Protein AF-A0A3A0FGY3-F1 (afdb_monomer_lite)

Sequence (103 aa):
MVATAGRSAFERRPSRNLEEENHMARMRPLGKDEVPEAIREMLEAGERWLGEPPLSTGIQARCPEILEASRALGAAPGKSGLLDAQLRTLVCLRAAEMVGCPF

Radius of gyration: 18.26 Å; chains: 1; bounding box: 36×40×59 Å

pLDDT: mean 79.59, std 20.71, range [32.16, 95.69]

Foldseek 3Di:
DDDDDDDDPPPDDPDDPPVCVCVPDPDRFADLVRADPVLSVVQVVCCVVVVGRDSVSSRCRVPVVSSVVVVVVVCVVVPPPPDDPVVVVVVVVVVCVVVVNPD

Secondary structure (DSSP, 8-state):
-----------------HHHHTTSSSSPPPPGGGS-HHHHHHHHHHHHHHSS--HHHHHHTTSHHHHHHHHHHHHHHHHS-SS-HHHHHHHHHHHHHHTT---

Structure (mmCIF, N/CA/C/O backbone):
data_AF-A0A3A0FGY3-F1
#
_entry.id   AF-A0A3A0FGY3-F1
#
loop_
_atom_site.group_PDB
_atom_site.id
_atom_site.type_symbol
_atom_site.label_atom_id
_atom_site.label_alt_id
_atom_site.label_comp_id
_atom_site.label_asym_id
_atom_site.label_entity_id
_atom_site.label_seq_id
_atom_site.pdbx_PDB_ins_code
_atom_site.Cartn_x
_atom_site.Cartn_y
_atom_site.Cartn_z
_atom_site.occupancy
_atom_site.B_iso_or_equiv
_atom_site.auth_seq_id
_atom_site.auth_comp_id
_atom_site.auth_asym_id
_atom_site.auth_atom_id
_atom_site.pdbx_PDB_model_num
ATOM 1 N N . MET A 1 1 ? 22.537 28.962 37.790 1.00 40.62 1 MET A N 1
ATOM 2 C CA . MET A 1 1 ? 21.838 27.659 37.811 1.00 40.62 1 MET A CA 1
ATOM 3 C C . MET A 1 1 ? 20.593 27.769 36.946 1.00 40.62 1 MET A C 1
ATOM 5 O O . MET A 1 1 ? 19.963 28.814 36.977 1.00 40.62 1 MET A O 1
ATOM 9 N N . VAL A 1 2 ? 20.260 26.665 36.271 1.00 33.00 2 VAL A N 1
ATOM 10 C CA . VAL A 1 2 ? 19.017 26.345 35.540 1.00 33.00 2 VAL A CA 1
ATOM 11 C C . VAL A 1 2 ? 19.035 26.504 34.005 1.00 33.00 2 VAL A C 1
ATOM 13 O O . VAL A 1 2 ? 18.840 27.576 33.447 1.00 33.00 2 VAL A O 1
ATOM 16 N N . ALA A 1 3 ? 19.210 25.322 33.397 1.00 32.16 3 ALA A N 1
ATOM 17 C CA . ALA A 1 3 ? 18.580 24.756 32.200 1.00 32.16 3 ALA A CA 1
ATOM 18 C C . ALA A 1 3 ? 18.874 25.355 30.814 1.00 32.16 3 ALA A C 1
ATOM 20 O O . ALA A 1 3 ? 18.146 26.184 30.276 1.00 32.16 3 ALA A O 1
ATOM 21 N N . THR A 1 4 ? 19.880 24.766 30.167 1.00 34.03 4 THR A N 1
ATOM 22 C CA . THR A 1 4 ? 19.992 24.636 28.713 1.00 34.03 4 THR A CA 1
ATOM 23 C C . THR A 1 4 ? 18.796 23.858 28.151 1.00 34.03 4 THR A C 1
ATOM 25 O O . THR A 1 4 ? 18.627 22.668 28.410 1.00 34.03 4 THR A O 1
ATOM 28 N N . ALA A 1 5 ? 17.965 24.532 27.355 1.00 40.84 5 ALA A N 1
ATOM 29 C CA . ALA A 1 5 ? 16.942 23.893 26.540 1.00 40.84 5 ALA A CA 1
ATOM 30 C C . ALA A 1 5 ? 17.614 23.020 25.466 1.00 40.84 5 ALA A C 1
ATOM 32 O O . ALA A 1 5 ? 18.204 23.529 24.508 1.00 40.84 5 ALA A O 1
ATOM 33 N N . GLY A 1 6 ? 17.543 21.700 25.647 1.00 36.22 6 GLY A N 1
ATOM 34 C CA . GLY A 1 6 ? 17.899 20.724 24.625 1.00 36.22 6 GLY A CA 1
ATOM 35 C C . GLY A 1 6 ? 16.965 20.876 23.428 1.00 36.22 6 GLY A C 1
ATOM 36 O O . GLY A 1 6 ? 15.787 20.539 23.505 1.00 36.22 6 GLY A O 1
ATOM 37 N N . ARG A 1 7 ? 17.482 21.411 22.320 1.00 42.84 7 ARG A N 1
ATOM 38 C CA . ARG A 1 7 ? 16.795 21.367 21.027 1.00 42.84 7 ARG A CA 1
ATOM 39 C C . ARG A 1 7 ? 16.922 19.939 20.514 1.00 42.84 7 ARG A C 1
ATOM 41 O O . ARG A 1 7 ? 18.031 19.478 20.261 1.00 42.84 7 ARG A O 1
ATOM 48 N N . SER A 1 8 ? 15.798 19.236 20.412 1.00 38.34 8 SER A N 1
ATOM 49 C CA . SER A 1 8 ? 15.740 17.909 19.808 1.00 38.34 8 SER A CA 1
ATOM 50 C C . SER A 1 8 ? 16.259 17.988 18.376 1.00 38.34 8 SER A C 1
ATOM 52 O O . SER A 1 8 ? 15.733 18.759 17.569 1.00 38.34 8 SER A O 1
ATOM 54 N N . ALA A 1 9 ? 17.269 17.179 18.070 1.00 43.19 9 ALA A N 1
ATOM 55 C CA . ALA A 1 9 ? 17.754 16.927 16.724 1.00 43.19 9 ALA A CA 1
ATOM 56 C C . ALA A 1 9 ? 16.681 16.172 15.919 1.00 43.19 9 ALA A C 1
ATOM 58 O O . ALA A 1 9 ? 16.783 14.979 15.667 1.00 43.19 9 ALA A O 1
ATOM 59 N N . PHE A 1 10 ? 15.618 16.872 15.522 1.00 45.00 10 PHE A N 1
ATOM 60 C CA . PHE A 1 10 ? 14.848 16.513 14.337 1.00 45.00 10 PHE A CA 1
ATOM 61 C C . PHE A 1 10 ? 15.628 17.077 13.148 1.00 45.00 10 PHE A C 1
ATOM 63 O O . PHE A 1 10 ? 15.269 18.090 12.545 1.00 45.00 10 PHE A O 1
ATOM 70 N N . GLU A 1 11 ? 16.807 16.500 12.914 1.00 40.94 11 GLU A N 1
ATOM 71 C CA . GLU A 1 11 ? 17.606 16.809 11.739 1.00 40.94 11 GLU A CA 1
ATOM 72 C C . GLU A 1 11 ? 16.775 16.431 10.518 1.00 40.94 11 GLU A C 1
ATOM 74 O O . GLU A 1 11 ? 16.414 15.271 10.311 1.00 40.94 11 GLU A O 1
ATOM 79 N N . ARG A 1 12 ? 16.427 17.447 9.723 1.00 44.03 12 ARG A N 1
ATOM 80 C CA . ARG A 1 12 ? 15.877 17.263 8.383 1.00 44.03 12 ARG A CA 1
ATOM 81 C C . ARG A 1 12 ? 16.851 16.361 7.632 1.00 44.03 12 ARG A C 1
ATOM 83 O O . ARG A 1 12 ? 17.965 16.793 7.341 1.00 44.03 12 ARG A O 1
ATOM 90 N N . ARG A 1 13 ? 16.441 15.117 7.350 1.00 47.59 13 ARG A N 1
ATOM 91 C CA . ARG A 1 13 ? 17.181 14.243 6.435 1.00 47.59 13 ARG A CA 1
ATOM 92 C C . ARG A 1 13 ? 17.432 15.051 5.155 1.00 47.59 13 ARG A C 1
ATOM 94 O O . ARG A 1 13 ? 16.472 15.624 4.635 1.00 47.59 13 ARG A O 1
ATOM 101 N N . PRO A 1 14 ? 18.684 15.162 4.683 1.00 38.88 14 PRO A N 1
ATOM 102 C CA . PRO A 1 14 ? 18.959 15.850 3.433 1.00 38.88 14 PRO A CA 1
ATOM 103 C C . PRO A 1 14 ? 18.156 15.178 2.317 1.00 38.88 14 PRO A C 1
ATOM 105 O O . PRO A 1 14 ? 18.015 13.953 2.317 1.00 38.88 14 PRO A O 1
ATOM 108 N N . SER A 1 15 ? 17.600 15.995 1.420 1.00 46.53 15 SER A N 1
ATOM 109 C CA . SER A 1 15 ? 16.866 15.560 0.234 1.00 46.53 15 SER A CA 1
ATOM 110 C C . SER A 1 15 ? 17.709 14.526 -0.505 1.00 46.53 15 SER A C 1
ATOM 112 O O . SER A 1 15 ? 18.753 14.856 -1.066 1.00 46.53 15 SER A O 1
ATOM 114 N N . ARG A 1 16 ? 17.312 13.259 -0.404 1.00 47.53 16 ARG A N 1
ATOM 115 C CA . ARG A 1 16 ? 18.020 12.141 -1.019 1.00 47.53 16 ARG A CA 1
ATOM 116 C C . ARG A 1 16 ? 17.811 12.261 -2.533 1.00 47.53 16 ARG A C 1
ATOM 118 O O . ARG A 1 16 ? 16.689 12.510 -2.967 1.00 47.53 16 ARG A O 1
ATOM 125 N N . ASN A 1 17 ? 18.882 12.176 -3.321 1.00 39.62 17 ASN A N 1
ATOM 126 C CA . ASN A 1 17 ? 18.796 12.259 -4.779 1.00 39.62 17 ASN A CA 1
ATOM 127 C C . ASN A 1 17 ? 17.927 11.101 -5.302 1.00 39.62 17 ASN A C 1
ATOM 129 O O . ASN A 1 17 ? 18.292 9.938 -5.141 1.00 39.62 17 ASN A O 1
ATOM 133 N N . LEU A 1 18 ? 16.793 11.421 -5.927 1.00 46.88 18 LEU A N 1
ATOM 134 C CA . LEU A 1 18 ? 15.795 10.450 -6.405 1.00 46.88 18 LEU A CA 1
ATOM 135 C C . LEU A 1 18 ? 16.359 9.498 -7.482 1.00 46.88 18 LEU A C 1
ATOM 137 O O . LEU A 1 18 ? 15.932 8.351 -7.589 1.00 46.88 18 LEU A O 1
ATOM 141 N N . GLU A 1 19 ? 17.384 9.927 -8.228 1.00 43.56 19 GLU A N 1
ATOM 142 C CA . GLU A 1 19 ? 18.044 9.098 -9.248 1.00 43.56 19 GLU A CA 1
ATOM 143 C C . GLU A 1 19 ? 18.898 7.958 -8.654 1.00 43.56 19 GLU A C 1
ATOM 145 O O . GLU A 1 19 ? 18.989 6.885 -9.251 1.00 43.56 19 GLU A O 1
ATOM 150 N N . GLU A 1 20 ? 19.466 8.134 -7.453 1.00 46.19 20 GLU A N 1
ATOM 151 C CA . GLU A 1 20 ? 20.228 7.086 -6.750 1.00 46.19 20 GLU A CA 1
ATOM 152 C C . GLU A 1 20 ? 19.315 6.099 -6.003 1.00 46.19 20 GLU A C 1
ATOM 154 O O . GLU A 1 20 ? 19.722 4.980 -5.697 1.00 46.19 20 GLU A O 1
ATOM 159 N N . GLU A 1 21 ? 18.060 6.452 -5.722 1.00 49.84 21 GLU A N 1
ATOM 160 C CA . GLU A 1 21 ? 17.146 5.592 -4.955 1.00 49.84 21 GLU A CA 1
ATOM 161 C C . GLU A 1 21 ? 16.594 4.417 -5.788 1.00 49.84 21 GLU A C 1
ATOM 163 O O . GLU A 1 21 ? 16.251 3.359 -5.249 1.00 49.84 21 GLU A O 1
ATOM 168 N N . ASN A 1 22 ? 16.685 4.521 -7.121 1.00 49.84 22 ASN A N 1
ATOM 169 C CA . ASN A 1 22 ? 16.504 3.408 -8.060 1.00 49.84 22 ASN A CA 1
ATOM 170 C C . ASN A 1 22 ? 17.560 2.287 -7.867 1.00 49.84 22 ASN A C 1
ATOM 172 O O . ASN A 1 22 ? 17.418 1.191 -8.408 1.00 49.84 22 ASN A O 1
ATOM 176 N N . HIS A 1 23 ? 18.606 2.535 -7.064 1.00 51.78 23 HIS A N 1
ATOM 177 C CA . HIS A 1 23 ? 19.708 1.612 -6.775 1.00 51.78 23 HIS A CA 1
ATOM 178 C C . HIS A 1 23 ? 19.461 0.694 -5.551 1.00 51.78 23 HIS A C 1
ATOM 180 O O . HIS A 1 23 ? 20.210 -0.264 -5.340 1.00 51.78 23 HIS A O 1
ATOM 186 N N . MET A 1 24 ? 18.423 0.933 -4.734 1.00 63.50 24 MET A N 1
ATOM 187 C CA . MET A 1 24 ? 18.184 0.160 -3.495 1.00 63.50 24 MET A CA 1
ATOM 188 C C . MET A 1 24 ? 17.250 -1.045 -3.672 1.00 63.50 24 MET A C 1
ATOM 190 O O . MET A 1 24 ? 17.267 -1.980 -2.864 1.00 63.50 24 MET A O 1
ATOM 194 N N . ALA A 1 25 ? 16.441 -1.063 -4.731 1.00 73.00 25 ALA A N 1
ATOM 195 C CA . ALA A 1 25 ? 15.628 -2.220 -5.070 1.00 73.00 25 ALA A CA 1
ATOM 196 C C . ALA A 1 25 ? 16.475 -3.248 -5.834 1.00 73.00 25 ALA A C 1
ATOM 198 O O . ALA A 1 25 ? 17.013 -2.965 -6.898 1.00 73.00 25 ALA A O 1
ATOM 199 N N . ARG A 1 26 ? 16.540 -4.491 -5.335 1.00 87.44 26 ARG A N 1
ATOM 200 C CA . ARG A 1 26 ? 17.228 -5.598 -6.039 1.00 87.44 26 ARG A CA 1
ATOM 201 C C . ARG A 1 26 ? 16.627 -5.902 -7.418 1.00 87.44 26 ARG A C 1
ATOM 203 O O . ARG A 1 26 ? 17.262 -6.566 -8.229 1.00 87.44 26 ARG A O 1
ATOM 210 N N . MET A 1 27 ? 15.388 -5.473 -7.653 1.00 88.00 27 MET A N 1
ATOM 211 C CA . MET A 1 27 ? 14.673 -5.635 -8.913 1.00 88.00 27 MET A CA 1
ATOM 212 C C . MET A 1 27 ? 14.297 -4.266 -9.464 1.00 88.00 27 MET A C 1
ATOM 214 O O . MET A 1 27 ? 13.681 -3.473 -8.754 1.00 88.00 27 MET A O 1
ATOM 218 N N . ARG A 1 28 ? 14.588 -4.037 -10.750 1.00 90.31 28 ARG A N 1
ATOM 219 C CA . ARG A 1 28 ? 14.130 -2.842 -11.464 1.00 90.31 28 ARG A CA 1
ATOM 220 C C . ARG A 1 28 ? 12.592 -2.817 -11.499 1.00 90.31 28 ARG A C 1
ATOM 222 O O . ARG A 1 28 ? 12.008 -3.798 -11.986 1.00 90.31 28 ARG A O 1
ATOM 229 N N . PRO A 1 29 ? 11.939 -1.740 -11.033 1.00 90.62 29 PRO A N 1
ATOM 230 C CA . PRO A 1 29 ? 10.504 -1.554 -11.216 1.00 90.62 29 PRO A CA 1
ATOM 231 C C . PRO A 1 29 ? 10.152 -1.453 -12.706 1.00 90.62 29 PRO A C 1
ATOM 233 O O . PRO A 1 29 ? 10.896 -0.849 -13.482 1.00 90.62 29 PRO A O 1
ATOM 236 N N . LEU A 1 30 ? 9.033 -2.052 -13.111 1.00 92.12 30 LEU A N 1
ATOM 237 C CA . LEU A 1 30 ? 8.476 -1.853 -14.447 1.00 92.12 30 LEU A CA 1
ATOM 238 C C . LEU A 1 30 ? 7.832 -0.467 -14.550 1.00 92.12 30 LEU A C 1
ATOM 240 O O . LEU A 1 30 ? 7.127 -0.037 -13.633 1.00 92.12 30 LEU A O 1
ATOM 244 N N . GLY A 1 31 ? 8.082 0.214 -15.666 1.00 89.69 31 GLY A N 1
ATOM 245 C CA . GLY A 1 31 ? 7.441 1.477 -16.009 1.00 89.69 31 GLY A CA 1
ATOM 246 C C . GLY A 1 31 ? 6.019 1.288 -16.539 1.00 89.69 31 GLY A C 1
ATOM 247 O O . GLY A 1 31 ? 5.592 0.179 -16.859 1.00 89.69 31 GLY A O 1
ATOM 248 N N . LYS A 1 32 ? 5.287 2.397 -16.679 1.00 90.25 32 LYS A N 1
ATOM 249 C CA . LYS A 1 32 ? 3.902 2.413 -17.186 1.00 90.25 32 LYS A CA 1
ATOM 250 C C . LYS A 1 32 ? 3.774 1.801 -18.581 1.00 90.25 32 LYS A C 1
ATOM 252 O O . LYS A 1 32 ? 2.785 1.140 -18.869 1.00 90.25 32 LYS A O 1
ATOM 257 N N . ASP A 1 33 ? 4.791 1.983 -19.418 1.00 91.56 33 ASP A N 1
ATOM 258 C CA . ASP A 1 33 ? 4.805 1.491 -20.800 1.00 91.56 33 ASP A CA 1
ATOM 259 C C . ASP A 1 33 ? 5.175 0.010 -20.922 1.00 91.56 33 ASP A C 1
ATOM 261 O O . ASP A 1 33 ? 5.050 -0.574 -21.994 1.00 91.56 33 ASP A O 1
ATOM 265 N N . GLU A 1 34 ? 5.604 -0.609 -19.822 1.00 90.44 34 GLU A N 1
ATOM 266 C CA . GLU A 1 34 ? 6.041 -2.006 -19.771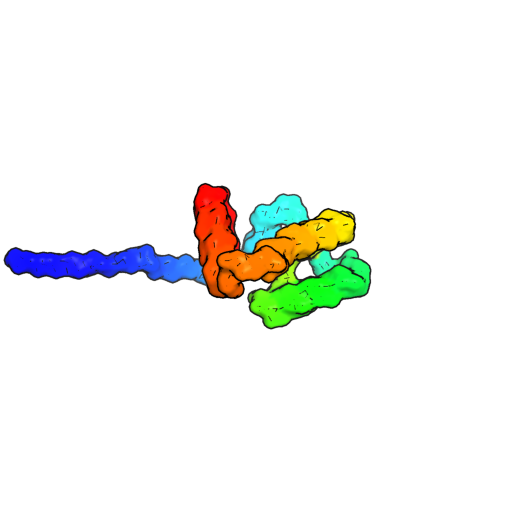 1.00 90.44 34 GLU A CA 1
ATOM 267 C C . GLU A 1 34 ? 4.981 -2.940 -19.164 1.00 90.44 34 GLU A C 1
ATOM 269 O O . GLU A 1 34 ? 5.212 -4.147 -19.069 1.00 90.44 34 GLU A O 1
ATOM 274 N N . VAL A 1 35 ? 3.838 -2.405 -18.721 1.00 91.81 35 VAL A N 1
ATOM 275 C CA . VAL A 1 35 ? 2.796 -3.158 -18.009 1.00 91.81 35 VAL A CA 1
ATOM 276 C C . VAL A 1 35 ? 1.464 -3.178 -18.772 1.00 91.81 35 VAL A C 1
ATOM 278 O O . VAL A 1 35 ? 1.189 -2.276 -19.564 1.00 91.81 35 VAL A O 1
ATOM 281 N N . PRO A 1 36 ? 0.602 -4.185 -18.527 1.00 90.88 36 PRO A N 1
ATOM 282 C CA . PRO A 1 36 ? -0.773 -4.191 -19.020 1.00 90.88 36 PRO A CA 1
ATOM 283 C C . PRO A 1 36 ? -1.576 -2.980 -18.531 1.00 90.88 36 PRO A C 1
ATOM 285 O O . PRO A 1 36 ? -1.335 -2.469 -17.436 1.00 90.88 36 PRO A O 1
ATOM 288 N N . GLU A 1 37 ? -2.595 -2.591 -19.298 1.00 89.69 37 GLU A N 1
ATOM 289 C CA . GLU A 1 37 ? -3.399 -1.387 -19.043 1.00 89.69 37 GLU A CA 1
ATOM 290 C C . GLU A 1 37 ? -4.000 -1.337 -17.630 1.00 89.69 37 GLU A C 1
ATOM 292 O O . GLU A 1 37 ? -3.897 -0.327 -16.941 1.00 89.69 37 GLU A O 1
ATOM 297 N N . ALA A 1 38 ? -4.512 -2.465 -17.133 1.00 87.56 38 ALA A N 1
ATOM 298 C CA . ALA A 1 38 ? -5.066 -2.549 -15.780 1.00 87.56 38 ALA A CA 1
ATOM 299 C C . ALA A 1 38 ? -4.051 -2.168 -14.680 1.00 87.56 38 ALA A C 1
ATOM 301 O O . ALA A 1 38 ? -4.419 -1.611 -13.650 1.00 87.56 38 ALA A O 1
ATOM 302 N N . ILE A 1 39 ? -2.760 -2.449 -14.888 1.00 91.69 39 ILE A N 1
ATOM 303 C CA . ILE A 1 39 ? -1.688 -2.105 -13.942 1.00 91.69 39 ILE A CA 1
ATOM 304 C C . ILE A 1 39 ? -1.181 -0.680 -14.193 1.00 91.69 39 ILE A C 1
ATOM 306 O O . ILE A 1 39 ? -0.778 -0.001 -13.244 1.00 91.69 39 ILE A O 1
ATOM 310 N N . ARG A 1 40 ? -1.234 -0.202 -15.443 1.00 93.44 40 ARG A N 1
ATOM 311 C CA . ARG A 1 40 ? -0.915 1.187 -15.798 1.00 93.44 40 ARG A CA 1
ATOM 312 C C . ARG A 1 40 ? -1.783 2.158 -15.001 1.00 93.44 40 ARG A C 1
ATOM 314 O O . ARG A 1 40 ? -1.236 3.024 -14.319 1.00 93.44 40 ARG A O 1
ATOM 321 N N . GLU A 1 41 ? -3.098 1.948 -14.985 1.00 91.75 41 GLU A N 1
ATOM 322 C CA . GLU A 1 41 ? -4.032 2.782 -14.215 1.00 91.75 41 GLU A CA 1
ATOM 323 C C . GLU A 1 41 ? -3.673 2.823 -12.720 1.00 91.75 41 GLU A C 1
ATOM 325 O O . GLU A 1 41 ? -3.758 3.867 -12.066 1.00 91.75 41 GLU A O 1
ATOM 330 N N . MET A 1 42 ? -3.213 1.698 -12.164 1.00 90.00 42 MET A N 1
ATOM 331 C CA . MET A 1 42 ? -2.780 1.619 -10.767 1.00 90.00 42 MET A CA 1
ATOM 332 C C . MET A 1 42 ? -1.490 2.404 -10.505 1.00 90.00 42 MET A C 1
ATOM 334 O O . MET A 1 42 ? -1.359 3.031 -9.450 1.00 90.00 42 MET A O 1
ATOM 338 N N . LEU A 1 43 ? -0.532 2.371 -11.435 1.00 91.62 43 LEU A N 1
ATOM 339 C CA . LEU A 1 43 ? 0.697 3.162 -11.345 1.00 91.62 43 LEU A CA 1
ATOM 340 C C . LEU A 1 43 ? 0.392 4.661 -11.416 1.00 91.62 43 LEU A C 1
ATOM 342 O O . LEU A 1 43 ? 0.927 5.421 -10.613 1.00 91.62 43 LEU A O 1
ATOM 346 N N . GLU A 1 44 ? -0.503 5.076 -12.310 1.00 93.06 44 GLU A N 1
ATOM 347 C CA . GLU A 1 44 ? -0.938 6.471 -12.454 1.00 93.06 44 GLU A CA 1
ATOM 348 C C . GLU A 1 44 ? -1.743 6.965 -11.248 1.00 93.06 44 GLU A C 1
ATOM 350 O O . GLU A 1 44 ? -1.581 8.098 -10.795 1.00 93.06 44 GLU A O 1
ATOM 355 N N . ALA A 1 45 ? -2.611 6.123 -10.682 1.00 89.31 45 ALA A N 1
ATOM 356 C CA . ALA A 1 45 ? -3.311 6.445 -9.442 1.00 89.31 45 ALA A CA 1
ATOM 357 C C . ALA A 1 45 ? -2.333 6.634 -8.273 1.00 89.31 45 ALA A C 1
ATOM 359 O O . ALA A 1 45 ? -2.493 7.564 -7.482 1.00 89.31 45 ALA A O 1
ATOM 360 N N . GLY A 1 46 ? -1.309 5.780 -8.184 1.00 86.62 46 GLY A N 1
ATOM 361 C CA . GLY A 1 46 ? -0.248 5.904 -7.188 1.00 86.62 46 GLY A CA 1
ATOM 362 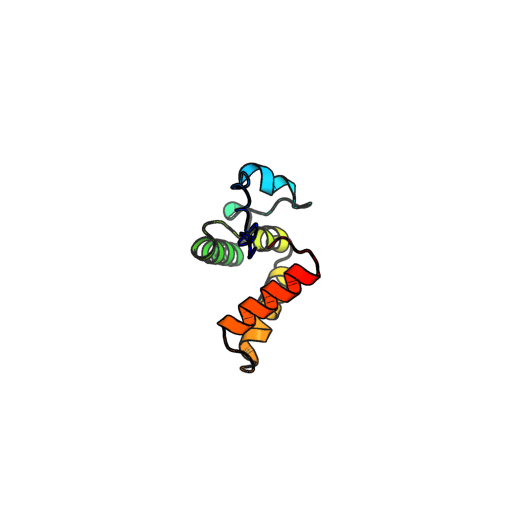C C . GLY A 1 46 ? 0.585 7.172 -7.367 1.00 86.62 46 GLY A C 1
ATOM 363 O O . GLY A 1 46 ? 0.823 7.883 -6.396 1.00 86.62 46 GLY A O 1
ATOM 364 N N . GLU A 1 47 ? 0.957 7.495 -8.603 1.00 90.81 47 GLU A N 1
ATOM 365 C CA . GLU A 1 47 ? 1.708 8.706 -8.940 1.00 90.81 47 GLU A CA 1
ATOM 366 C C . GLU A 1 47 ? 0.937 9.984 -8.617 1.00 90.81 47 GLU A C 1
ATOM 368 O O . GLU A 1 47 ? 1.502 10.908 -8.046 1.00 90.81 47 GLU A O 1
ATOM 373 N N . ARG A 1 48 ? -0.374 10.035 -8.878 1.00 90.81 48 ARG A N 1
ATOM 374 C CA . ARG A 1 48 ? -1.199 11.186 -8.471 1.00 90.81 48 ARG A CA 1
ATOM 375 C C . ARG A 1 48 ? -1.180 11.433 -6.963 1.00 90.81 48 ARG A C 1
ATOM 377 O O . ARG A 1 48 ? -1.382 12.566 -6.537 1.00 90.81 48 ARG A O 1
ATOM 384 N N . TRP A 1 49 ? -0.980 10.386 -6.164 1.00 82.50 49 TRP A N 1
ATOM 385 C CA . TRP A 1 49 ? -0.947 10.488 -4.708 1.00 82.50 49 TRP A CA 1
ATOM 386 C C . TRP A 1 49 ? 0.460 10.763 -4.155 1.00 82.50 49 TRP A C 1
ATOM 388 O O . TRP A 1 49 ? 0.593 11.524 -3.201 1.00 82.50 49 TRP A O 1
ATOM 398 N N . LEU A 1 50 ? 1.498 10.169 -4.751 1.00 83.44 50 LEU A N 1
ATOM 399 C CA . LEU A 1 50 ? 2.886 10.230 -4.265 1.00 83.44 50 LEU A CA 1
ATOM 400 C C . LEU A 1 50 ? 3.773 11.234 -5.014 1.00 83.44 50 LEU A C 1
ATOM 402 O O . LEU A 1 50 ? 4.876 11.515 -4.562 1.00 83.44 50 LEU A O 1
ATOM 406 N N . GLY A 1 51 ? 3.325 11.746 -6.159 1.00 87.50 51 GLY A N 1
ATOM 407 C CA . GLY A 1 51 ? 4.138 12.516 -7.103 1.00 87.50 51 GLY A CA 1
ATOM 408 C C . GLY A 1 51 ? 4.958 11.649 -8.066 1.00 87.50 51 GLY A C 1
ATOM 409 O O . GLY A 1 51 ? 5.362 12.143 -9.113 1.00 87.50 51 GLY A O 1
ATOM 410 N N . GLU A 1 52 ? 5.152 10.363 -7.756 1.00 86.38 52 GLU A N 1
ATOM 411 C CA . GLU A 1 52 ? 5.909 9.405 -8.570 1.00 86.38 52 GLU A CA 1
ATOM 412 C C . GLU A 1 52 ? 5.260 8.007 -8.562 1.00 86.38 52 GLU A C 1
ATOM 414 O O . GLU A 1 52 ? 4.575 7.643 -7.596 1.00 86.38 52 GLU A O 1
ATOM 419 N N . PRO A 1 53 ? 5.462 7.183 -9.609 1.00 87.50 53 PRO A N 1
ATOM 420 C CA . PRO A 1 53 ? 4.948 5.818 -9.638 1.00 87.50 53 PRO A CA 1
ATOM 421 C C . PRO A 1 53 ? 5.495 4.978 -8.466 1.00 87.50 53 PRO A C 1
ATOM 423 O O . PRO A 1 53 ? 6.711 4.895 -8.284 1.00 87.50 53 PRO A O 1
ATOM 426 N N . PRO A 1 54 ? 4.640 4.285 -7.690 1.00 87.62 54 PRO A N 1
ATOM 427 C CA . PRO A 1 54 ? 5.109 3.504 -6.552 1.00 87.62 54 PRO A CA 1
ATOM 428 C C . PRO A 1 54 ? 6.044 2.363 -6.985 1.00 87.62 54 PRO A C 1
ATOM 430 O O . PRO A 1 54 ? 5.622 1.442 -7.694 1.00 87.62 54 PRO A O 1
ATOM 433 N N . LEU A 1 55 ? 7.283 2.361 -6.475 1.00 89.00 55 LEU A N 1
ATOM 434 C CA . LEU A 1 55 ? 8.299 1.340 -6.783 1.00 89.00 55 LEU A CA 1
ATOM 435 C C . LEU A 1 55 ? 7.786 -0.086 -6.523 1.00 89.00 55 LEU A C 1
ATOM 437 O O . LEU A 1 55 ? 7.988 -0.996 -7.327 1.00 89.00 55 LEU A O 1
ATOM 441 N N . SER A 1 56 ? 7.063 -0.279 -5.416 1.00 88.94 56 SER A N 1
ATOM 442 C CA . SER A 1 56 ? 6.502 -1.578 -5.034 1.00 88.94 56 SER A CA 1
ATOM 443 C C . SER A 1 56 ? 5.442 -2.087 -6.013 1.00 88.94 56 SER A C 1
ATOM 445 O O . SER A 1 56 ? 5.335 -3.298 -6.203 1.00 88.94 56 SER A O 1
ATOM 447 N N . THR A 1 57 ? 4.679 -1.199 -6.661 1.00 91.62 57 THR A N 1
ATOM 448 C CA . THR A 1 57 ? 3.735 -1.585 -7.721 1.00 91.62 57 THR A CA 1
ATOM 449 C C . THR A 1 57 ? 4.498 -2.038 -8.956 1.00 91.62 57 THR A C 1
ATOM 451 O O . THR A 1 57 ? 4.223 -3.122 -9.457 1.00 91.62 57 THR A O 1
ATOM 454 N N . GLY A 1 58 ? 5.493 -1.266 -9.407 1.00 92.25 58 GLY A N 1
ATOM 455 C CA . GLY A 1 58 ? 6.288 -1.611 -10.590 1.00 92.25 58 GLY A CA 1
ATOM 456 C C . GLY A 1 58 ? 7.079 -2.913 -10.427 1.00 92.25 58 GLY A C 1
ATOM 457 O O . GLY A 1 58 ? 7.256 -3.658 -11.386 1.00 92.25 58 GLY A O 1
ATOM 458 N N . ILE A 1 59 ? 7.530 -3.235 -9.211 1.00 92.88 59 ILE A N 1
ATOM 459 C CA . ILE A 1 59 ? 8.185 -4.518 -8.915 1.00 92.88 59 ILE A CA 1
ATOM 460 C C . ILE A 1 59 ? 7.176 -5.675 -8.943 1.00 92.88 59 ILE A C 1
ATOM 462 O O . ILE A 1 59 ? 7.429 -6.695 -9.585 1.00 92.88 59 ILE A O 1
ATOM 466 N N . GLN A 1 60 ? 6.033 -5.525 -8.266 1.00 93.50 60 GLN A N 1
ATOM 467 C CA . GLN A 1 60 ? 5.007 -6.573 -8.195 1.00 93.50 60 GLN A CA 1
ATOM 468 C C . GLN A 1 60 ? 4.258 -6.762 -9.520 1.00 93.50 60 GLN A C 1
ATOM 470 O O . GLN A 1 60 ? 3.722 -7.838 -9.750 1.00 93.50 60 GLN A O 1
ATOM 475 N N . ALA A 1 61 ? 4.284 -5.782 -10.428 1.00 93.50 61 ALA A N 1
ATOM 476 C CA . ALA A 1 61 ? 3.677 -5.873 -11.758 1.00 93.50 61 ALA A CA 1
ATOM 477 C C . ALA A 1 61 ? 4.197 -7.051 -12.604 1.00 93.50 61 ALA A C 1
ATOM 479 O O . ALA A 1 61 ? 3.530 -7.474 -13.542 1.00 93.50 61 ALA A O 1
ATOM 480 N N . ARG A 1 62 ? 5.360 -7.620 -12.253 1.00 93.06 62 ARG A N 1
ATOM 481 C CA . ARG A 1 62 ? 5.889 -8.856 -12.856 1.00 93.06 62 ARG A CA 1
ATOM 482 C C . ARG A 1 62 ? 5.000 -10.081 -12.606 1.00 93.06 62 ARG A C 1
ATOM 484 O O . ARG A 1 62 ? 5.072 -11.030 -13.377 1.00 93.06 62 ARG A O 1
ATOM 491 N N . CYS A 1 63 ? 4.205 -10.070 -11.538 1.00 93.75 63 CYS A N 1
ATOM 492 C CA . CYS A 1 63 ? 3.209 -11.088 -11.218 1.00 93.75 63 CYS A CA 1
ATOM 493 C C . CYS A 1 63 ? 1.909 -10.385 -10.784 1.00 93.75 63 CYS A C 1
ATOM 495 O O . CYS A 1 63 ? 1.753 -10.047 -9.604 1.00 93.75 63 CYS A O 1
ATOM 497 N N . PRO A 1 64 ? 0.996 -10.119 -11.735 1.00 91.31 64 PRO A N 1
ATOM 498 C CA . PRO A 1 64 ? -0.243 -9.382 -11.491 1.00 91.31 64 PRO A CA 1
ATOM 499 C C . PRO A 1 64 ? -1.085 -9.941 -10.338 1.00 91.31 64 PRO A C 1
ATOM 501 O O . PRO A 1 64 ? -1.647 -9.176 -9.561 1.00 91.31 64 PRO A O 1
ATOM 504 N N . GLU A 1 65 ? -1.110 -11.260 -10.171 1.00 92.94 65 GLU A N 1
ATOM 505 C CA . GLU A 1 65 ? -1.870 -11.954 -9.131 1.00 92.94 65 GLU A CA 1
ATOM 506 C C . GLU A 1 65 ? -1.328 -11.633 -7.730 1.00 92.94 65 GLU A C 1
ATOM 508 O O . GLU A 1 65 ? -2.092 -11.427 -6.784 1.00 92.94 65 GLU A O 1
ATOM 513 N N . ILE A 1 66 ? 0.000 -11.529 -7.590 1.00 94.00 66 ILE A N 1
ATOM 514 C CA . ILE A 1 66 ? 0.636 -11.094 -6.338 1.00 94.00 66 ILE A CA 1
ATOM 515 C C . ILE A 1 66 ? 0.313 -9.626 -6.073 1.00 94.00 66 ILE A C 1
ATOM 517 O O . ILE A 1 66 ? -0.009 -9.269 -4.939 1.00 94.00 66 ILE A O 1
ATOM 521 N N . LEU A 1 67 ? 0.378 -8.773 -7.100 1.00 94.25 67 LEU A N 1
ATOM 522 C CA . LEU A 1 67 ? 0.039 -7.358 -6.964 1.00 94.25 67 LEU A CA 1
ATOM 523 C C . LEU A 1 67 ? -1.412 -7.178 -6.495 1.00 94.25 67 LEU A C 1
ATOM 525 O O . LEU A 1 67 ? -1.660 -6.418 -5.558 1.00 94.25 67 LEU A O 1
ATOM 529 N N . GLU A 1 68 ? -2.357 -7.889 -7.103 1.00 93.19 68 GLU A N 1
ATOM 530 C CA . GLU A 1 68 ? -3.768 -7.855 -6.721 1.00 93.19 68 GLU A CA 1
ATOM 531 C C . GLU A 1 68 ? -3.965 -8.308 -5.268 1.00 93.19 68 GLU A C 1
ATOM 533 O O . GLU A 1 68 ? -4.551 -7.577 -4.462 1.00 93.19 68 GLU A O 1
ATOM 538 N N . ALA A 1 69 ? -3.403 -9.462 -4.896 1.00 95.19 69 ALA A N 1
ATOM 539 C CA . ALA A 1 69 ? -3.483 -9.982 -3.533 1.00 95.19 69 ALA A CA 1
ATOM 540 C C . ALA A 1 69 ? -2.882 -9.008 -2.504 1.00 95.19 69 ALA A C 1
ATOM 542 O O . ALA A 1 69 ? -3.475 -8.754 -1.454 1.00 95.19 69 ALA A O 1
ATOM 543 N N . SER A 1 70 ? -1.733 -8.411 -2.825 1.00 94.25 70 SER A N 1
ATOM 544 C CA . SER A 1 70 ? -1.041 -7.417 -1.999 1.00 94.25 70 SER A CA 1
ATOM 545 C C . SER A 1 70 ? -1.903 -6.176 -1.755 1.00 94.25 70 SER A C 1
ATOM 547 O O . SER A 1 70 ? -1.999 -5.677 -0.630 1.00 94.25 70 SER A O 1
ATOM 549 N N . ARG A 1 71 ? -2.617 -5.707 -2.784 1.00 91.69 71 ARG A N 1
ATOM 550 C CA . ARG A 1 71 ? -3.538 -4.564 -2.682 1.00 91.69 71 ARG A CA 1
ATOM 551 C C . ARG A 1 71 ? -4.783 -4.902 -1.878 1.00 91.69 71 ARG A C 1
ATOM 553 O O . ARG A 1 71 ? -5.179 -4.113 -1.018 1.00 91.69 71 ARG A O 1
ATOM 560 N N . ALA A 1 72 ? -5.365 -6.075 -2.109 1.00 94.06 72 ALA A N 1
ATOM 561 C CA . ALA A 1 72 ? -6.499 -6.558 -1.335 1.00 94.06 72 ALA A CA 1
ATOM 562 C C . ALA A 1 72 ? -6.150 -6.667 0.158 1.00 94.06 72 ALA A C 1
ATOM 564 O O . ALA A 1 72 ? -6.934 -6.228 1.005 1.00 94.06 72 ALA A O 1
ATOM 565 N N . LEU A 1 73 ? -4.955 -7.177 0.471 1.00 93.88 73 LEU A N 1
ATOM 566 C CA . LEU A 1 73 ? -4.444 -7.281 1.833 1.00 93.88 73 LEU A CA 1
ATOM 567 C C . LEU A 1 73 ? -4.187 -5.904 2.457 1.00 93.88 73 LEU A C 1
ATOM 569 O O . LEU A 1 73 ? -4.645 -5.648 3.567 1.00 93.88 73 LEU A O 1
ATOM 573 N N . GLY A 1 74 ? -3.527 -4.989 1.741 1.00 91.31 74 GLY A N 1
ATOM 574 C CA . GLY A 1 74 ? -3.268 -3.627 2.224 1.00 91.31 74 GLY A CA 1
ATOM 575 C C . GLY A 1 74 ? -4.542 -2.817 2.491 1.00 91.31 74 GLY A C 1
ATOM 576 O O . GLY A 1 74 ? -4.578 -1.996 3.405 1.00 91.31 74 GLY A O 1
ATOM 577 N N . ALA A 1 75 ? -5.618 -3.081 1.745 1.00 91.31 75 ALA A N 1
ATOM 578 C CA . ALA A 1 75 ? -6.924 -2.462 1.962 1.00 91.31 75 ALA A CA 1
ATOM 579 C C . ALA A 1 75 ? -7.745 -3.129 3.083 1.00 91.31 75 ALA A C 1
ATOM 581 O O . ALA A 1 75 ? -8.715 -2.538 3.564 1.00 91.31 75 ALA A O 1
ATOM 582 N N . ALA A 1 76 ? -7.398 -4.348 3.509 1.00 93.38 76 ALA A N 1
ATOM 583 C CA . ALA A 1 76 ? -8.184 -5.120 4.472 1.00 93.38 76 ALA A CA 1
ATOM 584 C C . ALA A 1 76 ? -8.350 -4.435 5.846 1.00 93.38 76 ALA A C 1
ATOM 586 O O . ALA A 1 76 ? -9.484 -4.401 6.332 1.00 93.38 76 ALA A O 1
ATOM 587 N N . PRO A 1 77 ? -7.321 -3.795 6.448 1.00 91.75 77 PRO A N 1
ATOM 588 C CA . PRO A 1 77 ? -7.497 -3.009 7.675 1.00 91.75 77 PRO A CA 1
ATOM 589 C C . PRO A 1 77 ? -8.516 -1.876 7.515 1.00 91.75 77 PRO A C 1
ATOM 591 O O . PRO A 1 77 ? -9.164 -1.468 8.476 1.00 91.75 77 PRO A O 1
ATOM 594 N N . GLY A 1 78 ? -8.688 -1.388 6.284 1.00 92.06 78 GLY A N 1
ATOM 595 C CA . GLY A 1 78 ? -9.686 -0.395 5.915 1.00 92.06 78 GLY A CA 1
ATOM 596 C C . GLY A 1 78 ? -11.128 -0.844 6.163 1.00 92.06 78 GLY A C 1
ATOM 597 O O . GLY A 1 78 ? -11.977 -0.027 6.517 1.00 92.06 78 GLY A O 1
ATOM 598 N N . LYS A 1 79 ? -11.383 -2.145 5.987 1.00 92.88 79 LYS A N 1
ATOM 599 C CA . LYS A 1 79 ? -12.715 -2.766 5.981 1.00 92.88 79 LYS A CA 1
ATOM 600 C C . LYS A 1 79 ? -13.210 -3.176 7.370 1.00 92.88 79 LYS A C 1
ATOM 602 O O . LYS A 1 79 ? -14.397 -3.429 7.521 1.00 92.88 79 LYS A O 1
ATOM 607 N N . SER A 1 80 ? -12.330 -3.255 8.374 1.00 90.81 80 SER A N 1
ATOM 608 C CA . SER A 1 80 ? -12.705 -3.711 9.723 1.00 90.81 80 SER A CA 1
ATOM 609 C C . SER A 1 80 ? -13.553 -2.698 10.495 1.00 90.81 80 SER A C 1
ATOM 611 O O . SER A 1 80 ? -14.263 -3.079 11.418 1.00 90.81 80 SER A O 1
ATOM 613 N N . GLY A 1 81 ? -13.454 -1.407 10.157 1.00 89.94 81 GLY A N 1
ATOM 614 C CA . GLY A 1 81 ? -14.142 -0.324 10.869 1.00 89.94 81 GLY A CA 1
ATOM 615 C C . GLY A 1 81 ? -13.657 -0.084 12.306 1.00 89.94 81 GLY A C 1
ATOM 616 O O . GLY A 1 81 ? -14.218 0.760 12.992 1.00 89.94 81 GLY A O 1
ATOM 617 N N . LEU A 1 82 ? -12.618 -0.794 12.764 1.00 93.31 82 LEU A N 1
ATOM 618 C CA . LEU A 1 82 ? -12.133 -0.724 14.151 1.00 93.31 82 LEU A CA 1
ATOM 619 C C . LEU A 1 82 ? -11.230 0.483 14.427 1.00 93.31 82 LEU A C 1
ATOM 621 O O . LEU A 1 82 ? -11.050 0.866 15.578 1.00 93.31 82 LEU A O 1
ATOM 625 N N . LEU A 1 83 ? -10.628 1.047 13.380 1.00 93.50 83 LEU A N 1
ATOM 626 C CA . LEU A 1 83 ? -9.684 2.157 13.465 1.00 93.50 83 LEU A CA 1
ATOM 627 C C . LEU A 1 83 ? -10.067 3.228 12.449 1.00 93.50 83 LEU A C 1
ATOM 629 O O . LEU A 1 83 ? -10.369 2.911 11.290 1.00 93.50 83 LEU A O 1
ATOM 633 N N . ASP A 1 84 ? -9.997 4.491 12.868 1.00 94.75 84 ASP A N 1
ATOM 634 C CA . ASP A 1 84 ? -10.123 5.613 11.947 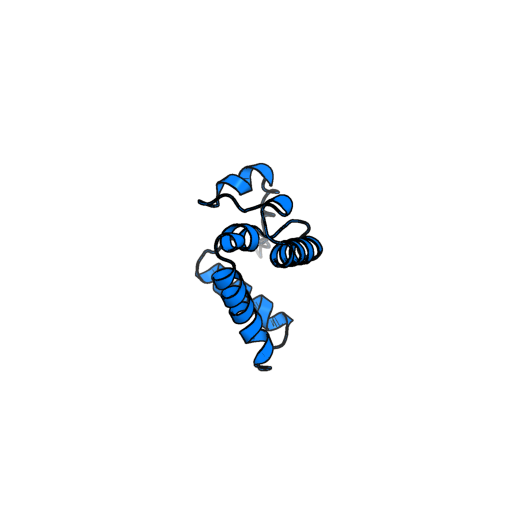1.00 94.75 84 ASP A CA 1
ATOM 635 C C . ASP A 1 84 ? -8.963 5.643 10.934 1.00 94.75 84 ASP A C 1
ATOM 637 O O . ASP A 1 84 ? -7.926 4.990 11.089 1.00 94.75 84 ASP A O 1
ATOM 641 N N . ALA A 1 85 ? -9.147 6.397 9.850 1.00 91.81 85 ALA A N 1
ATOM 642 C CA . ALA A 1 85 ? -8.173 6.435 8.767 1.00 91.81 85 ALA A CA 1
ATOM 643 C C . ALA A 1 85 ? -6.795 6.962 9.198 1.00 91.81 85 ALA A C 1
ATOM 645 O O . ALA A 1 85 ? -5.788 6.459 8.703 1.00 91.81 85 ALA A O 1
ATOM 646 N N . GLN A 1 86 ? -6.743 7.931 10.113 1.00 93.62 86 GLN A N 1
ATOM 647 C CA . GLN A 1 86 ? -5.496 8.553 10.556 1.00 93.62 86 GLN A CA 1
ATOM 648 C C . GLN A 1 86 ? -4.717 7.616 11.487 1.00 93.62 86 GLN A C 1
ATOM 650 O O . GLN A 1 86 ? -3.518 7.412 11.290 1.00 93.62 86 GLN A O 1
ATOM 655 N N . LEU A 1 87 ? -5.397 6.968 12.434 1.00 95.69 87 LEU A N 1
ATOM 656 C CA . LEU A 1 87 ? -4.822 5.967 13.329 1.00 95.69 87 LEU A CA 1
ATOM 657 C C . LEU A 1 87 ? -4.278 4.764 12.561 1.00 95.69 87 LEU A C 1
ATOM 659 O O . LEU A 1 87 ? -3.196 4.285 12.891 1.00 95.69 87 LEU A O 1
ATOM 663 N N . ARG A 1 88 ? -4.957 4.301 11.502 1.00 94.50 88 ARG A N 1
ATOM 664 C CA . ARG A 1 88 ? -4.419 3.225 10.646 1.00 94.50 88 ARG A CA 1
ATOM 665 C C . ARG A 1 88 ? -3.078 3.609 10.031 1.00 94.50 88 ARG A C 1
ATOM 667 O O . ARG A 1 88 ? -2.142 2.818 10.095 1.00 94.50 88 ARG A O 1
ATOM 674 N N . THR A 1 89 ? -2.965 4.822 9.493 1.00 91.56 89 THR A N 1
ATOM 675 C CA . THR A 1 89 ? -1.706 5.321 8.923 1.00 91.56 89 THR A CA 1
ATOM 676 C C . THR A 1 89 ? -0.599 5.379 9.976 1.00 91.56 89 THR A C 1
ATOM 678 O O . THR A 1 89 ? 0.514 4.930 9.711 1.00 91.56 89 THR A O 1
ATOM 681 N N . LEU A 1 90 ? -0.902 5.858 11.187 1.00 94.75 90 LEU A N 1
ATOM 682 C CA . LEU A 1 90 ? 0.069 5.913 12.286 1.00 94.75 90 LEU A CA 1
ATOM 683 C C . LEU A 1 90 ? 0.518 4.520 12.746 1.00 94.75 90 LEU A C 1
ATOM 685 O O . LEU A 1 90 ? 1.702 4.314 13.002 1.00 94.75 90 LEU A O 1
ATOM 689 N N . VAL A 1 91 ? -0.395 3.548 12.815 1.00 94.19 91 VAL A N 1
ATOM 690 C CA . VAL A 1 91 ? -0.055 2.155 13.141 1.00 94.19 91 VAL A CA 1
ATOM 691 C C . VAL A 1 91 ? 0.832 1.542 12.057 1.00 94.19 91 VAL A C 1
ATOM 693 O O . VAL A 1 91 ? 1.823 0.894 12.389 1.00 94.19 91 VAL A O 1
ATOM 696 N N . CYS A 1 92 ? 0.528 1.773 10.776 1.00 91.00 92 CYS A N 1
ATOM 697 C CA . CYS A 1 92 ? 1.371 1.321 9.667 1.00 91.00 92 CYS A CA 1
ATOM 698 C C . CYS A 1 92 ? 2.780 1.919 9.747 1.00 91.00 92 CYS A C 1
ATOM 700 O O . CYS A 1 92 ? 3.754 1.173 9.657 1.00 91.00 92 CYS A O 1
ATOM 702 N N . LEU A 1 93 ? 2.889 3.230 9.984 1.00 92.56 93 LEU A N 1
ATOM 703 C CA . LEU A 1 93 ? 4.175 3.900 10.172 1.00 92.56 93 LEU A CA 1
ATOM 704 C C . LEU A 1 93 ? 4.938 3.304 11.360 1.00 92.56 93 LEU A C 1
ATOM 706 O O . LEU A 1 93 ? 6.111 2.963 11.240 1.00 92.56 93 LEU A O 1
ATOM 710 N N . ARG A 1 94 ? 4.269 3.103 12.499 1.00 94.88 94 ARG A N 1
ATOM 711 C CA . ARG A 1 94 ? 4.923 2.547 13.684 1.00 94.88 94 ARG A CA 1
ATOM 712 C C . ARG A 1 94 ? 5.412 1.117 13.460 1.00 94.88 94 ARG A C 1
ATOM 714 O O . ARG A 1 94 ? 6.525 0.782 13.862 1.00 94.88 94 ARG A O 1
ATOM 721 N N . ALA A 1 95 ? 4.603 0.275 12.821 1.00 94.25 95 ALA A N 1
ATOM 722 C CA . ALA A 1 95 ? 4.989 -1.092 12.483 1.00 94.25 95 ALA A CA 1
ATOM 723 C C . ALA A 1 95 ? 6.202 -1.113 11.541 1.00 94.25 95 ALA A C 1
ATOM 725 O O . ALA A 1 95 ? 7.113 -1.917 11.722 1.00 94.25 95 ALA A O 1
ATOM 726 N N . ALA A 1 96 ? 6.240 -0.193 10.578 1.00 91.50 96 ALA A N 1
ATOM 727 C CA . ALA A 1 96 ? 7.353 -0.034 9.661 1.00 91.50 96 ALA A CA 1
ATOM 728 C C . ALA A 1 96 ? 8.657 0.369 10.354 1.00 91.50 96 ALA A C 1
ATOM 730 O O . ALA A 1 96 ? 9.698 -0.245 10.115 1.00 91.50 96 ALA A O 1
ATOM 731 N N . GLU A 1 97 ? 8.591 1.354 11.249 1.00 93.12 97 GLU A N 1
ATOM 732 C CA . GLU A 1 97 ? 9.731 1.774 12.063 1.00 93.12 97 GLU A CA 1
ATOM 733 C C . GLU A 1 97 ? 10.290 0.611 12.887 1.00 93.12 97 GLU A C 1
ATOM 735 O O . GLU A 1 97 ? 11.505 0.431 12.954 1.00 93.12 97 GLU A O 1
ATOM 740 N N . MET A 1 98 ? 9.416 -0.209 13.486 1.00 95.50 98 MET A N 1
ATOM 741 C CA . MET A 1 98 ? 9.824 -1.359 14.301 1.00 95.50 98 MET A CA 1
ATOM 742 C C . MET A 1 98 ? 10.618 -2.403 13.511 1.00 95.50 98 MET A C 1
ATOM 744 O O . MET A 1 98 ? 11.486 -3.058 14.084 1.00 95.50 98 MET A O 1
ATOM 748 N N . VAL A 1 99 ? 10.341 -2.556 12.213 1.00 93.81 99 VAL A N 1
ATOM 749 C CA . VAL A 1 99 ? 11.062 -3.490 11.332 1.00 93.81 99 VAL A CA 1
ATOM 750 C C . VAL A 1 99 ? 12.206 -2.826 10.557 1.00 93.81 99 VAL A C 1
ATOM 752 O O . VAL A 1 99 ? 12.855 -3.482 9.746 1.00 93.81 99 VAL A O 1
ATOM 755 N N . GLY A 1 100 ? 12.464 -1.533 10.785 1.00 89.44 100 GLY A N 1
ATOM 756 C CA . GLY A 1 100 ? 13.494 -0.773 10.074 1.00 89.44 100 GLY A CA 1
ATOM 757 C C . GLY A 1 100 ? 13.163 -0.500 8.604 1.00 89.44 100 GLY A C 1
ATOM 758 O O . GLY A 1 100 ? 14.070 -0.270 7.805 1.00 89.44 100 GLY A O 1
ATOM 759 N N . CYS A 1 101 ? 11.883 -0.541 8.223 1.00 85.06 101 CYS A N 1
ATOM 760 C CA . CYS A 1 101 ? 11.464 -0.209 6.866 1.00 85.06 101 CYS A CA 1
ATOM 761 C C . CYS A 1 101 ? 11.609 1.307 6.644 1.00 85.06 101 CYS A C 1
ATOM 763 O O . CYS A 1 101 ? 11.066 2.084 7.431 1.00 85.06 101 CYS A O 1
ATOM 765 N N . PRO A 1 102 ? 12.325 1.750 5.596 1.00 72.88 102 PRO A N 1
ATOM 766 C CA . PRO A 1 102 ? 12.691 3.154 5.437 1.00 72.88 102 PRO A CA 1
ATOM 767 C C . PRO A 1 102 ? 11.582 4.076 4.897 1.00 72.88 102 PRO A C 1
ATOM 769 O O . PRO A 1 102 ? 11.943 5.211 4.611 1.00 72.88 102 PRO A O 1
ATOM 772 N N . PHE A 1 103 ? 10.332 3.585 4.794 1.00 59.34 103 PHE A N 1
ATOM 773 C CA . PHE A 1 103 ? 9.101 4.219 4.268 1.00 59.34 103 PHE A CA 1
ATOM 774 C C . PHE A 1 103 ? 9.268 5.499 3.444 1.00 59.34 103 PHE A C 1
ATOM 776 O O . PHE A 1 103 ? 9.553 6.565 4.035 1.00 59.34 103 PHE A O 1
#

=== Feature glossary ===
Each block in this record encodes a different view of the same protein. In brief:

Predicted aligned error. PAE(i, j) answers: if I align the predicted and true structures on residue i, h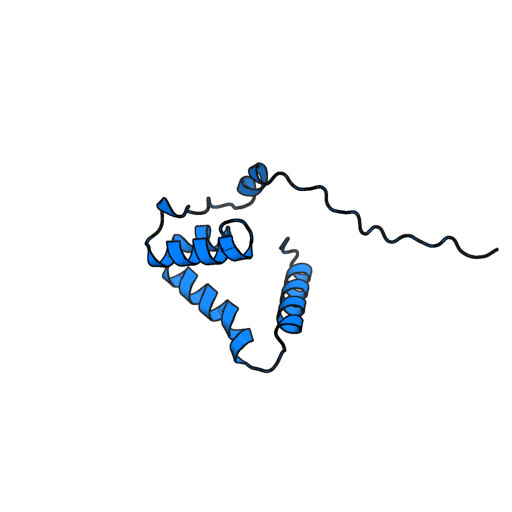ow far off (in Å) do I expect residue j to be? A block-diagonal PAE matrix with low values on the blocks and high values off-diagonal is the signature of a multi-domain protein with confidently predicted domains but uncertain inter-domain orientation.

Contact-map, Ramachandran, and PAE plots. Plot images: a contact map (which residues are close in 3D, as an N×N binary image), a Ramachandran scatter (backbone torsion angles, revealing secondary-structure composition at a glance), and — for AlphaFold structures — a PAE heatmap (pairwise prediction confidence).

Backbone torsions (φ/ψ). φ (phi) and ψ (psi) are the two rotatable backbone dihedrals per residue: φ is the C(i-1)–N–Cα–C torsion, ψ is the N–Cα–C–N(i+1) torsion, both in degrees on (−180°, 180°]. α-helical residues cluster near (−60°, −45°); β-strand residues near (−1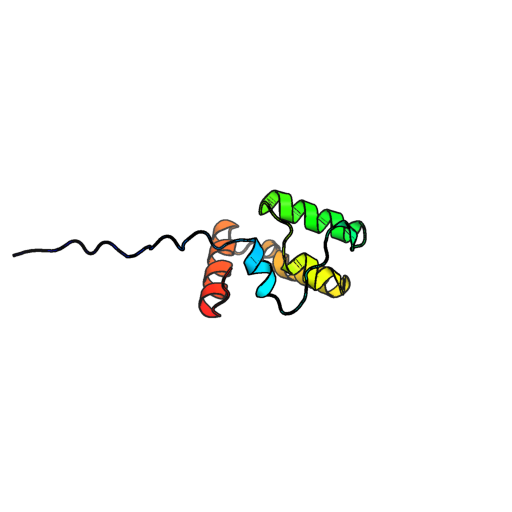20°, +130°). A Ramachandran plot is simply a scatter of (φ, ψ) for every residue.

Foldseek 3Di. A 3Di character summarizes, for each residue, the relative orientation of the Cα frame of its nearest spatial neighbor. Because it encodes fold topology rather than chemistry, 3Di alignments detect remote structural similarity that sequence alignment misses.

Radius of gyration, Cα contacts, bounding box. Three whole-structure scalars: the radius of gyration (RMS distance of Cα from centroid, in Å), the count of Cα–Cα contacts (pairs closer than 8 Å and separated by more than four residues in sequence — i.e. tertiary, not local, contacts), and the bounding-box dimensions. Together they distinguish compact globular folds from extended fibres or disordered chains.

Sequence. Sequence gives the chain of amino acids in standard one-letter code (A=alanine, C=cysteine, …, Y=tyrosine), read N→C. It is the only feature that is directly encoded by the gene; all structural features are derived from the folded form of this sequence.

mmCIF coordinates. Atomic coordinates in PDBx/mmCIF format — the same representation the Protein Data Bank distributes. Each line of the _atom_site loop places one backbone atom in Cartesian space (units: ångströms, origin: arbitrary).

Secondary structure (3-state, P-SEA). Three-state secondary structure (P-SEA) collapses the eight DSSP classes into helix (a), strand (b), and coil (c). P-SEA assigns these from Cα geometry alone — distances and angles — without requiring backbone oxygens, so it works on any Cα trace.

InterPro / GO / CATH / organism. Functional annotations link the protein to curated databases. InterPro entries identify conserved domains and families by matching the sequence against member-database signatures (Pfam, PROSITE, CDD, …). Gene Ontology (GO) terms describe molecular function, biological process, and cellular component in a controlled vocabulary. CATH places the structure in a hierarchical fold classification (Class/Architecture/Topology/Homologous-superfamily). The organism is the source species.

B-factor. B-factor (Debye–Waller factor) reflects atomic displacement in the crystal lattice. It is an experimental observable (units Å²), not a prediction; low values mean the atom is pinned down, high values mean it moves or is heterogeneous across the crystal.

Rendered structure images. Structure images are PyMOL renders from six orthogonal camera directions. Cartoon representation draws helices as coils and strands as arrows; sticks shows the backbone as bonds; surface shows the solvent-excluded envelope. Rainbow coloring maps sequence position to hue (blue→red, N→C); chain coloring assigns a distinct color per polypeptide.

Solvent-accessible surface area. Solvent-accessible surface area (SASA) is the area in Å² traced out by the centre of a 1.4 Å probe sphere (a water molecule) rolled over the protein's van der Waals surface (Shrake–Rupley / Lee–Richards construction). Buried residues have near-zero SASA; fully exposed residues can exceed 200 Å². The total SASA scales roughly with the number of surface residues.

Secondary structure (8-state, DSSP). The SS8 string is DSSP's per-residue secondary-structure call. α-helix (H) means an i→i+4 H-bond ladder; β-strand 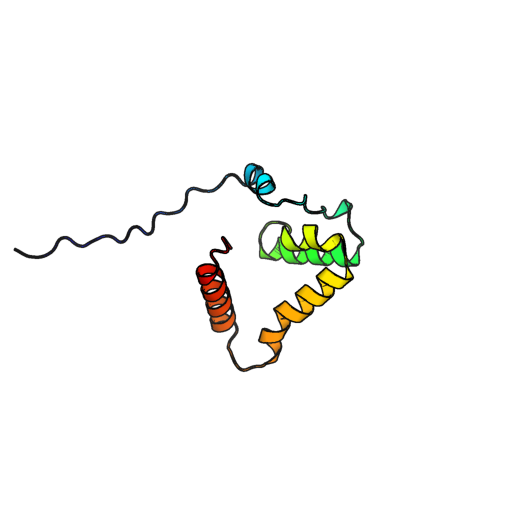(E) means the residue participates in a β-sheet; 3₁₀ (G) and π (I) are tighter and wider helices; T/S are turns/bends; '-' is loop.

pLDDT. For AlphaFold models, the B-factor field carries pLDDT — the model's own estimate of local accuracy on a 0–100 scale. Regions with pLDDT<50 should be treated as essentially unmodeled; they often correspond to intrinsically disordered segments.

Nearest PDB structures. Nearest PDB neighbors are the top structural matches found by Foldseek when searching this structure against the entire Protein Data Bank. Each hit reports a TM-score (0 to 1; >0.5 almost always implies the same fold) and an E-value. These are *structural* homologs — they may share no detectable sequence similarity.